Protein AF-A0A395N6Y5-F1 (afdb_monomer)

Structure (mmCIF, N/CA/C/O backbone):
data_AF-A0A395N6Y5-F1
#
_entry.id   AF-A0A395N6Y5-F1
#
loop_
_atom_site.group_PDB
_atom_site.id
_atom_site.type_symbol
_atom_site.label_atom_id
_atom_site.label_alt_id
_atom_site.label_comp_id
_atom_site.label_asym_id
_atom_site.label_entity_id
_atom_site.label_seq_id
_atom_site.pdbx_PDB_ins_code
_atom_site.Cartn_x
_atom_site.Cartn_y
_atom_site.Cartn_z
_atom_site.occupancy
_atom_site.B_iso_or_equiv
_atom_site.auth_seq_id
_atom_site.auth_comp_id
_atom_site.auth_asym_id
_atom_site.auth_atom_id
_atom_site.pdbx_PDB_model_num
ATOM 1 N N . LEU A 1 1 ? 4.780 18.562 -5.584 1.00 75.81 1 LEU A N 1
ATOM 2 C CA . LEU A 1 1 ? 4.618 17.175 -6.073 1.00 75.81 1 LEU A CA 1
ATOM 3 C C . LEU A 1 1 ? 5.018 16.244 -4.939 1.00 75.81 1 LEU A C 1
ATOM 5 O O . LEU A 1 1 ? 6.049 16.505 -4.331 1.00 75.81 1 LEU A O 1
ATOM 9 N N . GLN A 1 2 ? 4.215 15.230 -4.618 1.00 85.25 2 GLN A N 1
ATOM 10 C CA . GLN A 1 2 ? 4.599 14.228 -3.621 1.00 85.25 2 GLN A CA 1
ATOM 11 C C . GLN A 1 2 ? 5.569 13.229 -4.265 1.00 85.25 2 GLN A C 1
ATOM 13 O O . GLN A 1 2 ? 5.292 12.731 -5.353 1.00 85.25 2 GLN A O 1
ATOM 18 N N . ILE A 1 3 ? 6.717 12.989 -3.626 1.00 90.62 3 ILE A N 1
ATOM 19 C CA . ILE A 1 3 ? 7.788 12.121 -4.135 1.00 90.62 3 ILE A CA 1
ATOM 20 C C . ILE A 1 3 ? 8.206 11.172 -3.014 1.00 90.62 3 ILE A C 1
ATOM 22 O O . ILE A 1 3 ? 8.460 11.617 -1.896 1.00 90.62 3 ILE A O 1
ATOM 26 N N . TRP A 1 4 ? 8.298 9.883 -3.334 1.00 91.69 4 TRP A N 1
ATOM 27 C CA . TRP A 1 4 ? 8.780 8.837 -2.436 1.00 91.69 4 TRP A CA 1
ATOM 28 C C . TRP A 1 4 ? 10.120 8.300 -2.930 1.00 91.69 4 TRP A C 1
ATOM 30 O O . TRP A 1 4 ? 10.303 8.069 -4.124 1.00 91.69 4 TRP A O 1
ATOM 40 N N . GLY A 1 5 ? 11.048 8.083 -2.006 1.00 92.19 5 GLY A N 1
ATOM 41 C CA . GLY A 1 5 ? 12.350 7.491 -2.280 1.00 92.19 5 GLY A CA 1
ATOM 42 C C . GLY A 1 5 ? 13.012 7.039 -0.985 1.00 92.19 5 GLY A C 1
ATOM 43 O O . GLY A 1 5 ? 12.659 7.513 0.092 1.00 92.19 5 GLY A O 1
ATOM 44 N N . TYR A 1 6 ? 13.983 6.132 -1.085 1.00 92.62 6 TYR A N 1
ATOM 45 C CA . TYR A 1 6 ? 14.729 5.648 0.086 1.00 92.62 6 TYR A CA 1
ATOM 46 C C . TYR A 1 6 ? 15.633 6.708 0.719 1.00 92.62 6 TYR A C 1
ATOM 48 O O . TYR A 1 6 ? 16.071 6.553 1.853 1.00 92.62 6 TYR A O 1
ATOM 56 N N . GLY A 1 7 ? 15.927 7.779 -0.011 1.00 92.94 7 GLY A N 1
ATOM 57 C CA . GLY A 1 7 ? 16.764 8.866 0.455 1.00 92.94 7 GLY A CA 1
ATOM 58 C C . GLY A 1 7 ? 16.888 9.955 -0.596 1.00 92.94 7 GLY A C 1
ATOM 59 O O . GLY A 1 7 ? 16.237 9.922 -1.643 1.00 92.94 7 GLY A O 1
ATOM 60 N N . THR A 1 8 ? 17.746 10.922 -0.305 1.00 95.12 8 THR A N 1
ATOM 61 C CA . THR A 1 8 ? 18.046 12.054 -1.178 1.00 95.12 8 THR A CA 1
ATOM 62 C C . THR A 1 8 ? 19.529 12.058 -1.530 1.00 95.12 8 THR A C 1
ATOM 64 O O . THR A 1 8 ? 20.374 11.602 -0.762 1.00 95.12 8 THR A O 1
ATOM 67 N N . SER A 1 9 ? 19.852 12.556 -2.720 1.00 92.88 9 SER A N 1
ATOM 68 C CA . SER A 1 9 ? 21.228 12.738 -3.179 1.00 92.88 9 SER A CA 1
ATOM 69 C C . SER A 1 9 ? 21.301 13.956 -4.088 1.00 92.88 9 SER A C 1
ATOM 71 O O . SER A 1 9 ? 20.344 14.271 -4.794 1.00 92.88 9 SER A O 1
ATOM 73 N N . THR A 1 10 ? 22.440 14.640 -4.067 1.00 95.50 10 THR A N 1
ATOM 74 C CA . THR A 1 10 ? 22.747 15.770 -4.954 1.00 95.50 10 THR A CA 1
ATOM 75 C C . THR A 1 10 ? 23.501 15.340 -6.214 1.00 95.50 10 THR A C 1
ATOM 77 O O . THR A 1 10 ? 23.655 16.137 -7.137 1.00 95.50 10 THR A O 1
ATOM 80 N N . VAL A 1 11 ? 23.971 14.090 -6.275 1.00 93.75 11 VAL A N 1
ATOM 81 C CA . VAL A 1 11 ? 24.717 13.548 -7.417 1.00 93.75 11 VAL A CA 1
ATOM 82 C C . VAL A 1 11 ? 23.743 13.044 -8.481 1.00 93.75 11 VAL A C 1
ATOM 84 O O . VAL A 1 11 ? 22.829 12.276 -8.182 1.00 93.75 11 VAL A O 1
ATOM 87 N N . GLY A 1 12 ? 23.949 13.455 -9.734 1.00 90.88 12 GLY A N 1
ATOM 88 C CA . GLY A 1 12 ? 23.150 12.989 -10.870 1.00 90.88 12 GLY A CA 1
ATOM 89 C C . GLY A 1 12 ? 23.414 11.520 -11.227 1.00 90.88 12 GLY A C 1
ATOM 90 O O . GLY A 1 12 ? 24.523 11.018 -11.064 1.00 90.88 12 GLY A O 1
ATOM 91 N N . SER A 1 13 ? 22.409 10.833 -11.772 1.00 91.62 13 SER A N 1
ATOM 92 C CA . SER A 1 13 ? 22.486 9.400 -12.102 1.00 91.62 13 SER A CA 1
ATOM 93 C C . SER A 1 13 ? 23.273 9.067 -13.378 1.00 91.62 13 SER A C 1
ATOM 95 O O . SER A 1 13 ? 23.599 7.904 -13.594 1.00 91.62 13 SER A O 1
ATOM 97 N N . GLY A 1 14 ? 23.609 10.056 -14.215 1.00 88.31 14 GLY A N 1
ATOM 98 C CA . GLY A 1 14 ? 24.137 9.838 -15.573 1.00 88.31 14 GLY A CA 1
ATOM 99 C C . GLY A 1 14 ? 25.471 9.086 -15.669 1.00 88.31 14 GLY A C 1
ATOM 100 O O . GLY A 1 14 ? 25.788 8.561 -16.730 1.00 88.31 14 GLY A O 1
ATOM 101 N N . GLY A 1 15 ? 26.239 9.002 -14.579 1.00 89.25 15 GLY A N 1
ATOM 102 C CA . GLY A 1 15 ? 27.461 8.191 -14.515 1.00 89.25 15 GLY A CA 1
ATOM 103 C C . GLY A 1 15 ? 27.249 6.743 -14.054 1.00 89.25 15 GLY A C 1
ATOM 104 O O . GLY A 1 15 ? 28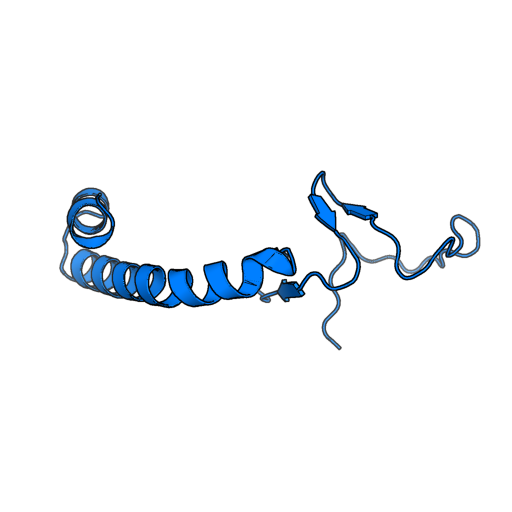.195 5.965 -14.095 1.00 89.25 15 GLY A O 1
ATOM 105 N N . GLY A 1 16 ? 26.048 6.384 -13.582 1.00 88.81 16 GLY A N 1
ATOM 106 C CA . GLY A 1 16 ? 25.792 5.105 -12.908 1.00 88.81 16 GLY A CA 1
ATOM 107 C C . GLY A 1 16 ? 24.544 4.346 -13.360 1.00 88.81 16 GLY A C 1
ATOM 108 O O . GLY A 1 16 ? 24.487 3.134 -13.171 1.00 88.81 16 GLY A O 1
ATOM 109 N N . SER A 1 17 ? 23.547 5.002 -13.962 1.00 92.38 17 SER A N 1
ATOM 110 C CA . SER A 1 17 ? 22.345 4.320 -14.453 1.00 92.38 17 SER A CA 1
ATOM 111 C C . SER A 1 17 ? 21.669 5.054 -15.611 1.00 92.38 17 SER A C 1
ATOM 113 O O . SER A 1 17 ? 21.735 6.277 -15.733 1.00 92.38 17 SER A O 1
ATOM 115 N N . VAL A 1 18 ? 20.989 4.282 -16.463 1.00 93.50 18 VAL A N 1
ATOM 116 C CA . VAL A 1 18 ? 20.187 4.781 -17.588 1.00 93.50 18 VAL A CA 1
ATOM 117 C C . VAL A 1 18 ? 18.782 4.170 -17.539 1.00 93.50 18 VAL A C 1
ATOM 119 O O . VAL A 1 18 ? 18.647 3.010 -17.139 1.00 93.50 18 VAL A O 1
ATOM 122 N N . PRO A 1 19 ? 17.723 4.903 -17.933 1.00 93.00 19 PRO A N 1
ATOM 123 C CA . PRO A 1 19 ? 16.398 4.315 -18.096 1.00 93.00 19 PRO A CA 1
ATOM 124 C C . PRO A 1 19 ? 16.438 3.220 -19.166 1.00 93.00 19 PRO A C 1
ATOM 126 O O . PRO A 1 19 ? 16.805 3.479 -20.309 1.00 93.00 19 PRO A O 1
ATOM 129 N N . TRP A 1 20 ? 16.074 1.996 -18.791 1.00 94.00 20 TRP A N 1
ATOM 130 C CA . TRP A 1 20 ? 16.138 0.842 -19.692 1.00 94.00 20 TRP A CA 1
ATOM 131 C C . TRP A 1 20 ? 14.813 0.572 -20.415 1.00 94.00 20 TRP A C 1
ATOM 133 O O . TRP A 1 20 ? 14.809 0.289 -21.610 1.00 94.00 20 TRP A O 1
ATOM 143 N N . ALA A 1 21 ? 13.688 0.669 -19.704 1.00 96.50 21 ALA A N 1
ATOM 144 C CA . ALA A 1 21 ? 12.372 0.332 -20.231 1.00 96.50 21 ALA A CA 1
ATOM 145 C C . ALA A 1 21 ? 11.263 1.144 -19.549 1.00 96.50 21 ALA A C 1
ATOM 147 O O . ALA A 1 21 ? 11.440 1.682 -18.456 1.00 96.50 21 ALA A O 1
ATOM 148 N N . THR A 1 22 ? 10.102 1.199 -20.200 1.00 97.19 22 THR A N 1
ATOM 149 C CA . THR A 1 22 ? 8.859 1.753 -19.647 1.00 97.19 22 THR A CA 1
ATOM 150 C C . THR A 1 22 ? 7.751 0.722 -19.797 1.00 97.19 22 THR A C 1
ATOM 152 O O . THR A 1 22 ? 7.834 -0.140 -20.671 1.00 97.19 22 THR A O 1
ATOM 155 N N . GLN A 1 23 ? 6.724 0.792 -18.946 1.00 97.12 23 GLN A N 1
ATOM 156 C CA . GLN A 1 23 ? 5.588 -0.135 -18.986 1.00 97.12 23 GLN A CA 1
ATOM 157 C C . GLN A 1 23 ? 6.003 -1.618 -18.927 1.00 97.12 23 GLN A C 1
ATOM 159 O O . GLN A 1 23 ? 5.424 -2.462 -19.607 1.00 97.12 23 GLN A O 1
ATOM 164 N N . VAL A 1 24 ? 6.989 -1.942 -18.088 1.00 97.75 24 VAL A N 1
ATOM 165 C CA . VAL A 1 24 ? 7.392 -3.322 -17.787 1.00 97.75 24 VAL A CA 1
ATOM 166 C C . VAL A 1 24 ? 7.147 -3.632 -16.319 1.00 97.75 24 VAL A C 1
ATOM 168 O O . VAL A 1 24 ? 7.154 -2.733 -15.479 1.00 97.75 24 VAL A O 1
ATOM 171 N N . THR A 1 25 ? 6.935 -4.907 -16.011 1.00 97.69 25 THR A N 1
ATOM 172 C CA . THR A 1 25 ? 6.859 -5.365 -14.625 1.00 97.69 25 THR A CA 1
ATOM 173 C C . THR A 1 25 ? 8.220 -5.201 -13.952 1.00 97.69 25 THR A C 1
ATOM 175 O O . THR A 1 25 ? 9.239 -5.623 -14.497 1.00 97.69 25 THR A O 1
ATOM 178 N N . ILE A 1 26 ? 8.226 -4.610 -12.761 1.00 97.12 26 ILE A N 1
ATOM 179 C CA . ILE A 1 26 ? 9.419 -4.439 -11.926 1.00 97.12 26 ILE A CA 1
ATOM 180 C C . ILE A 1 26 ? 9.236 -5.143 -10.585 1.00 97.12 26 ILE A C 1
ATOM 182 O O . ILE A 1 26 ? 8.118 -5.474 -10.189 1.00 97.12 26 ILE A O 1
ATOM 186 N N . GLU A 1 27 ? 10.338 -5.349 -9.875 1.00 97.25 27 GLU A N 1
ATOM 187 C CA . GLU A 1 27 ? 10.329 -5.844 -8.504 1.00 97.25 27 GLU A CA 1
ATOM 188 C C . GLU A 1 27 ? 10.994 -4.817 -7.587 1.00 97.25 27 GLU A C 1
ATOM 190 O O . GLU A 1 27 ? 12.112 -4.372 -7.847 1.00 97.25 27 GLU A O 1
ATOM 195 N N . VAL A 1 28 ? 10.297 -4.421 -6.522 1.00 95.81 28 VAL A N 1
ATOM 196 C CA . VAL A 1 28 ? 10.794 -3.481 -5.510 1.00 95.81 28 VAL A CA 1
ATOM 197 C C . VAL A 1 28 ? 10.573 -4.112 -4.140 1.00 95.81 28 VAL A C 1
ATOM 199 O O . VAL A 1 28 ? 9.439 -4.406 -3.779 1.00 95.81 28 VAL A O 1
ATOM 202 N N . ASN A 1 29 ? 11.643 -4.346 -3.376 1.00 94.12 29 ASN A N 1
ATOM 203 C CA . ASN A 1 29 ? 11.598 -5.025 -2.068 1.00 94.12 29 ASN A CA 1
ATOM 204 C C . ASN A 1 29 ? 10.838 -6.368 -2.082 1.00 94.12 29 ASN A C 1
ATOM 206 O O . ASN A 1 29 ? 10.085 -6.666 -1.158 1.00 94.12 29 ASN A O 1
ATOM 210 N N . GLY A 1 30 ? 10.989 -7.165 -3.146 1.00 95.81 30 GLY A N 1
ATOM 211 C CA . GLY A 1 30 ? 10.275 -8.438 -3.305 1.00 95.81 30 GLY A CA 1
ATOM 212 C C . GLY A 1 30 ? 8.798 -8.303 -3.704 1.00 95.81 30 GLY A C 1
ATOM 213 O O . GLY A 1 30 ? 8.109 -9.312 -3.839 1.00 95.81 30 GLY A O 1
ATOM 214 N N . VAL A 1 31 ? 8.296 -7.082 -3.920 1.00 96.81 31 VAL A N 1
ATOM 215 C CA . VAL A 1 31 ? 6.948 -6.828 -4.443 1.00 96.81 31 VAL A CA 1
ATOM 216 C C . VAL A 1 31 ? 7.016 -6.674 -5.955 1.00 96.81 31 VAL A C 1
ATOM 218 O O . VAL A 1 31 ? 7.698 -5.787 -6.469 1.00 96.81 31 VAL A O 1
ATOM 221 N N . ARG A 1 32 ? 6.278 -7.523 -6.672 1.00 97.38 32 ARG A N 1
ATOM 222 C CA . ARG A 1 32 ? 6.121 -7.438 -8.126 1.00 97.38 32 ARG A CA 1
ATOM 223 C C . ARG A 1 32 ? 5.063 -6.392 -8.477 1.00 97.38 32 ARG A C 1
ATOM 225 O O . ARG A 1 32 ? 3.930 -6.504 -8.026 1.00 97.38 32 ARG A O 1
ATOM 232 N N . ILE A 1 33 ? 5.431 -5.421 -9.305 1.00 97.81 33 ILE A N 1
ATOM 233 C CA . ILE A 1 33 ? 4.585 -4.296 -9.718 1.00 97.81 33 ILE A CA 1
ATOM 234 C C . ILE A 1 33 ? 4.445 -4.344 -11.230 1.00 97.81 33 ILE A C 1
ATOM 236 O O . ILE A 1 33 ? 5.448 -4.270 -11.941 1.00 97.81 33 ILE A O 1
ATOM 240 N N . SER A 1 34 ? 3.220 -4.466 -11.727 1.00 98.00 34 SER A N 1
ATOM 241 C CA . SER A 1 34 ? 2.925 -4.514 -13.156 1.00 98.00 34 SER A CA 1
ATOM 242 C C . SER A 1 34 ? 2.267 -3.221 -13.642 1.00 98.00 34 SER A C 1
ATOM 244 O O . SER A 1 34 ? 1.598 -2.524 -12.875 1.00 98.00 34 SER A O 1
ATOM 246 N N . PRO A 1 35 ? 2.425 -2.870 -14.930 1.00 97.94 35 PRO A N 1
ATOM 247 C CA . PRO A 1 35 ? 1.736 -1.720 -15.500 1.00 97.94 35 PRO A CA 1
ATOM 248 C C . PRO A 1 35 ? 0.216 -1.813 -15.305 1.00 97.94 35 PRO A C 1
ATOM 250 O O . PRO A 1 35 ? -0.420 -2.773 -15.736 1.00 97.94 35 PRO A O 1
ATOM 253 N N . GLY A 1 36 ? -0.369 -0.782 -14.693 1.00 97.38 36 GLY A N 1
ATOM 254 C CA . GLY A 1 36 ? -1.803 -0.709 -14.401 1.00 97.38 36 GLY A CA 1
ATOM 255 C C . GLY A 1 36 ? -2.189 -1.083 -12.969 1.00 97.38 36 GLY A C 1
ATOM 256 O O . GLY A 1 36 ? -3.347 -0.868 -12.613 1.00 97.38 36 GLY A O 1
ATOM 257 N N . ASP A 1 37 ? -1.256 -1.582 -12.158 1.00 98.06 37 ASP A N 1
ATOM 258 C CA . ASP A 1 37 ? -1.449 -1.688 -10.710 1.00 98.06 37 ASP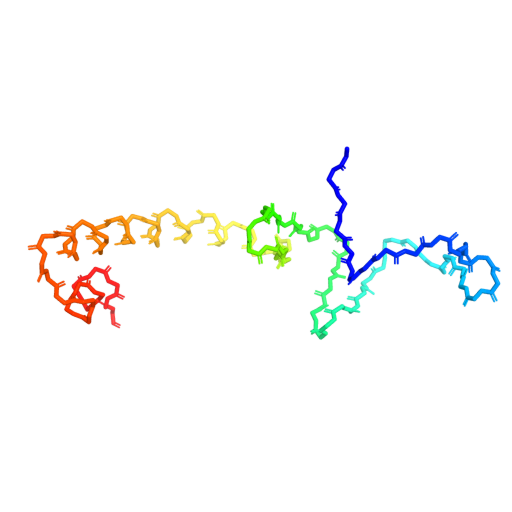 A CA 1
ATOM 259 C C . ASP A 1 37 ? -1.588 -0.293 -10.081 1.00 98.06 37 ASP A C 1
ATOM 261 O O . ASP A 1 37 ? -1.063 0.702 -10.592 1.00 98.06 37 ASP A O 1
ATOM 265 N N . VAL A 1 38 ? -2.301 -0.211 -8.959 1.00 97.25 38 VAL A N 1
ATOM 266 C CA . VAL A 1 38 ? -2.557 1.055 -8.264 1.00 97.25 38 VAL A CA 1
ATOM 267 C C . VAL A 1 38 ? -1.566 1.232 -7.126 1.00 97.25 38 VAL A C 1
ATOM 269 O O . VAL A 1 38 ? -1.533 0.440 -6.188 1.00 97.25 38 VAL A O 1
ATOM 272 N N . ALA A 1 39 ? -0.788 2.311 -7.183 1.00 95.19 39 ALA A N 1
ATOM 273 C CA . ALA A 1 39 ? 0.018 2.761 -6.058 1.00 95.19 39 ALA A CA 1
ATOM 274 C C . ALA A 1 39 ? -0.822 3.677 -5.156 1.00 95.19 39 ALA A C 1
ATOM 276 O O . ALA A 1 39 ? -1.257 4.748 -5.580 1.00 95.19 39 ALA A O 1
ATOM 277 N N . PHE A 1 40 ? -1.034 3.263 -3.910 1.00 94.38 40 PHE A N 1
ATOM 278 C CA . PHE A 1 40 ? -1.656 4.076 -2.872 1.00 94.38 40 PHE A CA 1
ATOM 279 C C . PHE A 1 40 ? -0.586 4.509 -1.876 1.00 94.38 40 PHE A C 1
ATOM 281 O O . PHE A 1 40 ? 0.174 3.673 -1.390 1.00 94.38 40 PHE A O 1
ATOM 288 N N . SER A 1 41 ? -0.509 5.801 -1.566 1.00 93.75 41 SER A N 1
ATOM 289 C CA . SER A 1 41 ? 0.468 6.306 -0.602 1.00 93.75 41 SER A CA 1
ATOM 290 C C . SER A 1 41 ? -0.147 7.274 0.382 1.00 93.75 41 SER A C 1
ATOM 292 O O . SER A 1 41 ? -0.913 8.149 -0.027 1.00 93.75 41 SER A O 1
ATOM 294 N N . ASP A 1 42 ? 0.275 7.193 1.636 1.00 92.38 42 ASP A N 1
ATOM 295 C CA . ASP A 1 42 ? -0.071 8.161 2.664 1.00 92.38 42 ASP A CA 1
ATOM 296 C C . ASP A 1 42 ? 1.193 8.694 3.364 1.00 92.38 42 ASP A C 1
ATOM 298 O O . ASP A 1 42 ? 2.176 7.962 3.487 1.00 92.38 42 ASP A O 1
ATOM 302 N N . PRO A 1 43 ? 1.203 9.960 3.823 1.00 87.06 43 PRO A N 1
ATOM 303 C CA . PRO A 1 43 ? 2.403 10.576 4.391 1.00 87.06 43 PRO A CA 1
ATOM 304 C C . PRO A 1 43 ? 2.941 9.922 5.672 1.00 87.06 43 PRO A C 1
ATOM 306 O O . PRO A 1 43 ? 4.069 10.219 6.054 1.00 87.06 43 PRO A O 1
ATOM 309 N N . VAL A 1 44 ? 2.146 9.096 6.359 1.00 88.62 44 VAL A N 1
ATOM 310 C CA . VAL A 1 44 ? 2.468 8.544 7.681 1.00 88.62 44 VAL A CA 1
ATOM 311 C C . VAL A 1 44 ? 2.930 7.089 7.592 1.00 88.62 44 VAL A C 1
ATOM 313 O O . VAL A 1 44 ? 3.905 6.739 8.251 1.00 88.62 44 VAL A O 1
ATOM 316 N N . ASN A 1 45 ? 2.274 6.245 6.789 1.00 91.00 45 ASN A N 1
ATOM 317 C CA . ASN A 1 45 ? 2.556 4.805 6.743 1.00 91.00 45 ASN A CA 1
ATOM 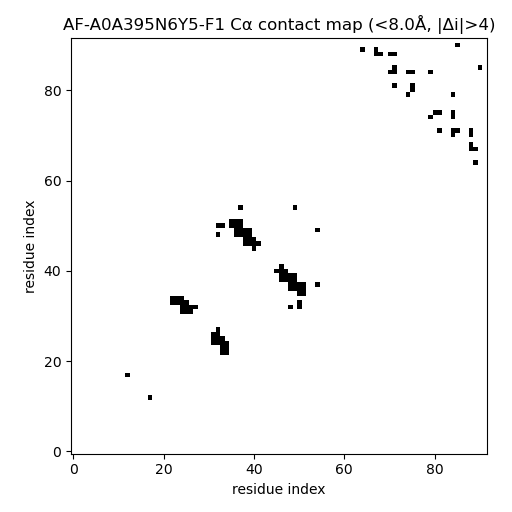318 C C . ASN A 1 45 ? 3.362 4.374 5.511 1.00 91.00 45 ASN A C 1
ATOM 320 O O . ASN A 1 45 ? 4.014 3.332 5.563 1.00 91.00 45 ASN A O 1
ATOM 324 N N . GLY A 1 46 ? 3.367 5.153 4.422 1.00 91.62 46 GLY A N 1
ATOM 325 C CA . GLY A 1 46 ? 4.185 4.867 3.241 1.00 91.62 46 GLY A CA 1
ATOM 326 C C . GLY A 1 46 ? 3.373 4.537 1.993 1.00 91.62 46 GLY A C 1
ATOM 327 O O . GLY A 1 46 ? 2.419 5.239 1.667 1.00 91.62 46 GLY A O 1
ATOM 328 N N . VAL A 1 47 ? 3.794 3.504 1.253 1.00 94.62 47 VAL A N 1
ATOM 329 C CA . VAL A 1 47 ? 3.248 3.148 -0.068 1.00 94.62 47 VAL A CA 1
ATOM 330 C C . VAL A 1 47 ? 2.842 1.676 -0.108 1.00 94.62 47 VAL A C 1
ATOM 332 O O . VAL A 1 47 ? 3.604 0.805 0.305 1.00 94.62 47 VAL A O 1
ATOM 335 N N . VAL A 1 48 ? 1.665 1.402 -0.665 1.00 95.75 48 VAL A N 1
ATOM 336 C CA . VAL A 1 48 ? 1.136 0.062 -0.942 1.00 95.75 48 VAL A CA 1
ATOM 337 C C . VAL A 1 48 ? 0.805 -0.048 -2.427 1.00 95.75 48 VAL A C 1
ATOM 339 O O . VAL A 1 48 ? 0.297 0.896 -3.032 1.00 95.75 48 VAL A O 1
ATOM 342 N N . ILE A 1 49 ? 1.082 -1.211 -3.013 1.00 97.19 49 ILE A N 1
ATOM 343 C CA . ILE A 1 49 ? 0.728 -1.533 -4.397 1.00 97.19 49 ILE A CA 1
ATOM 344 C C . ILE A 1 49 ? -0.446 -2.508 -4.392 1.00 97.19 49 ILE A C 1
ATOM 346 O O . ILE A 1 49 ? -0.392 -3.547 -3.736 1.00 97.19 49 ILE A O 1
ATOM 350 N N . ILE A 1 50 ? -1.500 -2.166 -5.126 1.00 97.25 50 ILE A N 1
ATOM 351 C CA . ILE A 1 50 ? -2.709 -2.972 -5.273 1.00 97.25 50 ILE A CA 1
ATOM 352 C C . ILE A 1 50 ? -2.730 -3.534 -6.697 1.00 97.25 50 ILE A C 1
ATOM 354 O O . ILE A 1 50 ? -2.812 -2.744 -7.646 1.00 97.25 50 ILE A O 1
ATOM 358 N N . PRO A 1 51 ? -2.683 -4.868 -6.868 1.00 97.56 51 PRO A N 1
ATOM 359 C CA . PRO A 1 51 ? -2.831 -5.490 -8.175 1.00 97.56 51 PRO A CA 1
ATOM 360 C C . PRO A 1 51 ? -4.133 -5.062 -8.844 1.00 97.56 51 PRO A C 1
ATOM 362 O O . PRO A 1 51 ? -5.185 -5.030 -8.195 1.00 97.56 51 PRO A O 1
ATOM 365 N N . ARG A 1 52 ? -4.080 -4.740 -10.138 1.00 96.81 52 ARG A N 1
ATOM 366 C CA . ARG A 1 52 ? -5.242 -4.205 -10.865 1.00 96.81 52 ARG A CA 1
ATOM 367 C C . ARG A 1 52 ? -6.489 -5.087 -10.758 1.00 96.81 52 ARG A C 1
ATOM 369 O O . ARG A 1 52 ? -7.595 -4.575 -10.627 1.00 96.81 52 ARG A O 1
ATOM 376 N N . ASP A 1 53 ? -6.310 -6.402 -10.800 1.00 96.69 53 ASP A N 1
ATOM 377 C CA . ASP A 1 53 ? -7.374 -7.410 -10.717 1.00 96.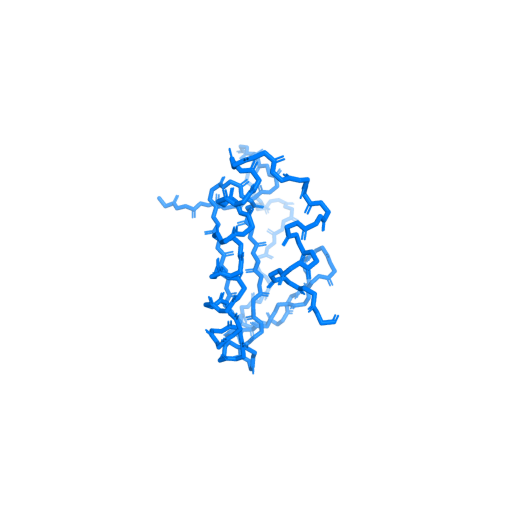69 53 ASP A CA 1
ATOM 378 C C . ASP A 1 53 ? -7.964 -7.579 -9.305 1.00 96.69 53 ASP A C 1
ATOM 380 O O . ASP A 1 53 ? -8.956 -8.285 -9.129 1.00 96.69 53 ASP A O 1
ATOM 384 N N . LYS A 1 54 ? -7.366 -6.946 -8.289 1.00 96.62 54 LYS A N 1
ATOM 385 C CA . LYS A 1 54 ? -7.789 -7.016 -6.882 1.00 96.62 54 LYS A CA 1
ATOM 386 C C . LYS A 1 54 ? -8.393 -5.721 -6.354 1.00 96.62 54 LYS A C 1
ATOM 388 O O . LYS A 1 54 ? -8.833 -5.700 -5.208 1.00 96.62 54 LYS A O 1
ATOM 393 N N . ILE A 1 55 ? -8.445 -4.663 -7.163 1.00 96.06 55 ILE A N 1
ATOM 394 C CA . ILE A 1 55 ? -8.952 -3.351 -6.734 1.00 96.06 55 ILE A CA 1
ATOM 395 C C . ILE A 1 55 ? -10.383 -3.460 -6.200 1.00 96.06 55 ILE A C 1
ATOM 397 O O . ILE A 1 55 ? -10.644 -2.999 -5.091 1.00 96.06 55 ILE A O 1
ATOM 401 N N . ASP A 1 56 ? -11.282 -4.117 -6.933 1.00 96.56 56 ASP A N 1
ATOM 402 C CA . ASP A 1 56 ? -12.689 -4.232 -6.528 1.00 96.56 56 ASP A CA 1
ATOM 403 C C . ASP A 1 56 ? -1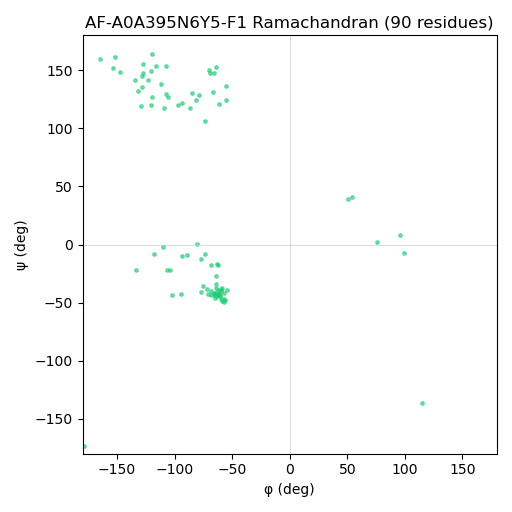2.828 -4.984 -5.198 1.00 96.56 56 ASP A C 1
ATOM 405 O O . ASP A 1 56 ? -13.501 -4.518 -4.280 1.00 96.56 56 ASP A O 1
ATOM 409 N N . GLN A 1 57 ? -12.083 -6.081 -5.031 1.00 96.62 57 GLN A N 1
ATOM 410 C CA . GLN A 1 57 ? -12.053 -6.843 -3.780 1.00 96.62 57 GLN A CA 1
ATOM 411 C C . GLN A 1 57 ? -11.569 -5.990 -2.596 1.00 96.62 57 GLN A C 1
ATOM 413 O O . GLN A 1 57 ? -12.102 -6.093 -1.489 1.00 96.62 57 GLN A O 1
ATOM 418 N N . VAL A 1 58 ? -10.555 -5.146 -2.809 1.00 96.12 58 VAL A N 1
ATOM 419 C CA . VAL A 1 58 ? -10.060 -4.226 -1.778 1.00 96.12 58 VAL A CA 1
ATOM 420 C C . VAL A 1 58 ? -11.134 -3.195 -1.424 1.00 96.12 58 VAL A C 1
ATOM 422 O O . VAL A 1 58 ? -11.400 -2.978 -0.242 1.00 96.12 58 VAL A O 1
ATOM 425 N N . LEU A 1 59 ? -11.792 -2.600 -2.421 1.00 94.88 59 LEU A N 1
ATOM 426 C CA . LEU A 1 59 ? -12.845 -1.602 -2.208 1.00 94.88 59 LEU A CA 1
ATOM 427 C C . LEU A 1 59 ? -14.069 -2.173 -1.481 1.00 94.88 59 LEU A C 1
ATOM 429 O O . LEU A 1 59 ? -14.671 -1.473 -0.670 1.00 94.88 59 LEU A O 1
ATOM 433 N N . GLU A 1 60 ? -14.410 -3.440 -1.709 1.00 96.00 60 GLU A N 1
ATOM 434 C CA . GLU A 1 60 ? -15.486 -4.128 -0.987 1.00 96.00 60 GLU A CA 1
ATOM 435 C C . GLU A 1 60 ? -15.117 -4.446 0.472 1.00 96.00 60 GLU A C 1
ATOM 437 O O . GLU A 1 60 ? -15.955 -4.350 1.376 1.00 96.00 60 GLU A O 1
ATOM 442 N N . LEU A 1 61 ? -13.860 -4.827 0.727 1.00 94.38 61 LEU A N 1
ATOM 443 C CA . LEU A 1 61 ? -13.397 -5.249 2.050 1.00 94.38 61 LEU A CA 1
ATOM 444 C C . LEU A 1 61 ? -13.169 -4.065 3.004 1.00 94.38 61 LEU A C 1
ATOM 446 O O . LEU A 1 61 ? -13.516 -4.145 4.188 1.00 94.38 61 LEU A O 1
ATOM 450 N N . LEU A 1 62 ? -12.593 -2.967 2.505 1.00 93.31 62 LEU A N 1
ATOM 451 C CA . LEU A 1 62 ? -12.138 -1.841 3.327 1.00 93.31 62 LEU A CA 1
ATOM 452 C C . LEU A 1 62 ? -13.234 -1.213 4.209 1.00 93.31 62 LEU A C 1
ATOM 454 O O . LEU A 1 62 ? -12.975 -1.041 5.402 1.00 93.31 62 LEU A O 1
ATOM 458 N N . PRO A 1 63 ? -14.458 -0.915 3.722 1.00 93.94 63 PRO A N 1
ATOM 459 C CA . PRO A 1 63 ? -15.497 -0.309 4.556 1.00 93.94 63 PRO A CA 1
ATOM 460 C C . PRO A 1 63 ? -15.854 -1.160 5.777 1.00 93.94 63 PRO A C 1
ATOM 462 O O . PRO A 1 63 ? -16.070 -0.630 6.867 1.00 93.94 63 PRO A O 1
ATOM 465 N N . ARG A 1 64 ? -15.874 -2.491 5.617 1.00 92.38 64 ARG A N 1
ATOM 466 C CA . ARG A 1 64 ? -16.192 -3.425 6.706 1.00 92.38 64 ARG A CA 1
ATOM 467 C C . ARG A 1 64 ? -15.093 -3.427 7.764 1.00 92.38 64 ARG A C 1
ATOM 469 O O . ARG A 1 64 ? -15.400 -3.368 8.952 1.00 92.38 64 ARG A O 1
ATOM 476 N N . LEU A 1 65 ? -13.829 -3.447 7.337 1.00 92.44 65 LEU A N 1
ATOM 477 C CA . LEU A 1 65 ? -12.680 -3.405 8.245 1.00 92.44 65 LEU A CA 1
ATOM 478 C C . LEU A 1 65 ? -12.595 -2.073 9.000 1.00 92.44 65 LEU A C 1
ATOM 480 O O . LEU A 1 65 ? -12.409 -2.069 10.214 1.00 92.44 65 LEU A O 1
ATOM 484 N N . VAL A 1 66 ? -12.803 -0.950 8.308 1.00 93.69 66 VAL A N 1
ATOM 485 C CA . VAL A 1 66 ? -12.784 0.384 8.925 1.00 93.69 66 VAL A CA 1
ATOM 486 C C . VAL A 1 66 ? -13.917 0.535 9.940 1.00 93.69 66 VAL A C 1
ATOM 488 O O . VAL A 1 66 ? -13.689 1.032 11.040 1.00 93.69 66 VAL A O 1
ATOM 491 N N . ALA A 1 67 ? -15.126 0.069 9.616 1.00 93.19 67 ALA A N 1
ATOM 492 C CA . ALA A 1 67 ? -16.252 0.118 10.545 1.00 93.19 67 ALA A CA 1
ATOM 493 C C . ALA A 1 67 ? -16.001 -0.719 11.812 1.00 93.19 67 ALA A C 1
ATOM 495 O O . ALA A 1 67 ? -16.357 -0.289 12.909 1.00 93.19 67 ALA A O 1
ATOM 496 N N . ALA A 1 68 ? -15.371 -1.891 11.679 1.00 91.69 68 ALA A N 1
ATOM 497 C CA . ALA A 1 68 ? -14.960 -2.690 12.829 1.00 91.69 68 ALA A CA 1
ATOM 498 C C . ALA A 1 68 ? -13.9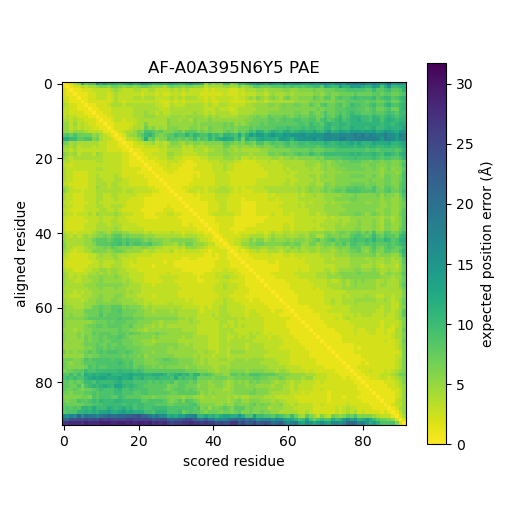26 -1.942 13.690 1.00 91.69 68 ALA A C 1
ATOM 500 O O . ALA A 1 68 ? -14.072 -1.888 14.908 1.00 91.69 68 ALA A O 1
ATOM 501 N N . ASP A 1 69 ? -12.940 -1.289 13.070 1.00 92.62 69 ASP A N 1
ATOM 502 C CA . ASP A 1 69 ? -11.902 -0.531 13.785 1.00 92.62 69 ASP A CA 1
ATOM 503 C C . ASP A 1 69 ? -12.435 0.661 14.558 1.00 92.62 69 ASP A C 1
ATOM 505 O O . ASP A 1 69 ? -11.950 0.951 15.653 1.00 92.62 69 ASP A O 1
ATOM 509 N N . VAL A 1 70 ? -13.427 1.356 14.004 1.00 94.56 70 VAL A N 1
ATOM 510 C CA . VAL A 1 70 ? -14.098 2.454 14.705 1.00 94.56 70 VAL A CA 1
ATOM 511 C C . VAL A 1 70 ? -14.735 1.938 15.996 1.00 94.56 70 VAL A C 1
ATOM 513 O O . VAL A 1 70 ? -14.485 2.504 17.058 1.00 94.56 70 VAL A O 1
ATOM 516 N N . LYS A 1 71 ? -15.456 0.811 15.944 1.00 93.69 71 LYS A N 1
ATOM 517 C CA . LYS A 1 71 ? -16.088 0.217 17.133 1.00 93.69 71 LYS A CA 1
ATOM 518 C C . LYS A 1 71 ? -15.071 -0.275 18.162 1.00 93.69 71 LYS A C 1
ATOM 520 O O . LYS A 1 71 ? -15.236 -0.023 19.352 1.00 93.69 71 LYS A O 1
ATOM 525 N N . VAL A 1 72 ? -13.988 -0.916 17.709 1.00 93.38 72 VAL A N 1
ATOM 526 C CA . VAL A 1 72 ? -12.880 -1.318 18.593 1.00 93.38 72 VAL A CA 1
ATOM 527 C C . VAL A 1 72 ? -12.325 -0.103 19.334 1.00 93.38 72 VAL A C 1
ATOM 529 O O . VAL A 1 72 ? -12.160 -0.152 20.551 1.00 93.38 72 VAL A O 1
ATOM 532 N N . LYS A 1 73 ? -12.060 1.002 18.624 1.00 93.88 73 LYS A N 1
ATOM 533 C CA . LYS A 1 73 ? -11.550 2.236 19.237 1.00 93.88 73 LYS A CA 1
ATOM 534 C C . LYS A 1 73 ? -12.520 2.796 20.276 1.00 93.88 73 LYS A C 1
ATOM 536 O O . LYS A 1 73 ? -12.078 3.177 21.356 1.00 93.88 73 LYS A O 1
ATOM 541 N N . GLU A 1 74 ? -13.816 2.831 19.977 1.00 95.75 74 GLU A N 1
ATOM 542 C CA . GLU A 1 74 ? -14.837 3.322 20.910 1.00 95.75 74 GLU A CA 1
ATOM 543 C C . GLU A 1 74 ? -14.892 2.506 22.204 1.00 95.75 74 GLU A C 1
ATOM 545 O O . GLU A 1 74 ? -14.980 3.081 23.288 1.00 95.75 74 GLU A O 1
ATOM 550 N N . ASP A 1 75 ? -14.825 1.180 22.116 1.00 93.19 75 ASP A N 1
ATOM 551 C CA . ASP A 1 75 ? -14.922 0.323 23.298 1.00 93.19 75 ASP A CA 1
ATOM 552 C C . ASP A 1 75 ? -13.642 0.336 24.134 1.00 93.19 75 ASP A C 1
ATOM 554 O O . ASP A 1 75 ? -13.713 0.368 25.365 1.00 93.19 75 ASP A O 1
ATOM 558 N N . VAL A 1 76 ? -12.474 0.428 23.491 1.00 95.62 76 VAL A N 1
ATOM 559 C CA . VAL A 1 76 ? -11.205 0.650 24.199 1.00 95.62 76 VAL A CA 1
ATOM 560 C C . VAL A 1 76 ? -11.224 1.986 24.950 1.00 95.62 76 VAL A C 1
ATOM 562 O O . VAL A 1 76 ? -10.812 2.040 26.108 1.00 95.62 76 VAL A O 1
ATOM 565 N N . LEU A 1 77 ? -11.770 3.055 24.357 1.00 95.94 77 LEU A N 1
ATOM 566 C CA . LEU A 1 77 ? -11.916 4.353 25.035 1.00 95.94 77 LEU A CA 1
ATOM 567 C C . LEU A 1 77 ? -12.857 4.300 26.250 1.00 95.94 77 LEU A C 1
ATOM 569 O O . LEU A 1 77 ? -12.681 5.076 27.188 1.00 95.94 77 LEU A O 1
ATOM 573 N N . LYS A 1 78 ? -13.823 3.375 26.268 1.00 95.94 78 LYS A N 1
ATOM 574 C CA . LYS A 1 78 ? -14.713 3.126 27.419 1.00 95.94 78 LYS A CA 1
ATOM 575 C C . LYS A 1 78 ? -14.063 2.263 28.511 1.00 95.94 78 LYS A C 1
ATOM 577 O O . LYS A 1 78 ? -14.709 1.980 29.517 1.00 95.94 78 LYS A O 1
ATOM 582 N N . GLY A 1 79 ? -12.808 1.847 28.331 1.00 95.00 79 GLY A N 1
ATOM 583 C CA . GLY A 1 79 ? -12.052 1.049 29.297 1.00 95.00 79 GLY A CA 1
ATOM 584 C C . GLY A 1 79 ? -12.075 -0.460 29.044 1.00 95.00 79 GLY A C 1
ATOM 585 O O . GLY A 1 79 ? -11.593 -1.212 29.890 1.00 95.00 79 GLY A O 1
ATOM 586 N N . MET A 1 80 ? -12.608 -0.924 27.906 1.00 94.81 80 MET A N 1
ATOM 587 C CA . MET A 1 80 ? -12.489 -2.330 27.507 1.00 94.81 80 MET A CA 1
ATOM 588 C C . MET A 1 80 ? -11.038 -2.660 27.130 1.00 94.81 80 MET A C 1
ATOM 590 O O . MET A 1 80 ? -10.316 -1.827 26.580 1.00 94.81 80 MET A O 1
ATOM 594 N N . SER A 1 81 ? -10.602 -3.895 27.391 1.00 94.81 81 SER A N 1
ATOM 595 C CA . SER A 1 81 ? -9.292 -4.348 26.922 1.00 94.81 81 SER A CA 1
ATOM 596 C C . SER A 1 81 ? -9.253 -4.409 25.388 1.00 94.81 81 SER A C 1
ATOM 598 O O . SER A 1 81 ? -10.248 -4.728 24.734 1.00 94.81 81 SER A O 1
ATOM 600 N N . VAL A 1 82 ? -8.082 -4.145 24.799 1.00 92.56 82 VAL A N 1
ATOM 601 C CA . VAL A 1 82 ? -7.885 -4.254 23.342 1.00 92.56 82 VAL A CA 1
ATOM 602 C C . VAL A 1 82 ? -8.231 -5.665 22.855 1.00 92.56 82 VAL A C 1
ATOM 604 O O . VAL A 1 82 ? -8.894 -5.819 21.836 1.00 92.56 82 VAL A O 1
ATOM 607 N N . TYR A 1 83 ? -7.834 -6.695 23.605 1.00 92.81 83 TYR A N 1
ATOM 608 C CA . TYR A 1 83 ? -8.111 -8.088 23.258 1.00 92.81 83 TYR A CA 1
ATOM 609 C C . TYR A 1 83 ? -9.617 -8.368 23.131 1.00 92.81 83 TYR A C 1
ATOM 611 O O . TYR A 1 83 ? -10.057 -8.914 22.117 1.00 92.81 83 TYR A O 1
ATOM 619 N N . ASP A 1 84 ? -10.413 -7.941 24.115 1.00 93.31 84 ASP A N 1
ATOM 620 C CA . ASP A 1 84 ? -11.860 -8.183 24.120 1.00 93.31 84 ASP A CA 1
ATOM 621 C C . ASP A 1 84 ? -12.571 -7.385 23.021 1.00 93.31 84 ASP A C 1
ATOM 623 O O . ASP A 1 84 ? -13.436 -7.924 22.327 1.00 93.31 84 ASP A O 1
ATOM 627 N N . ALA A 1 85 ? -12.154 -6.136 22.794 1.00 92.38 85 ALA A N 1
ATOM 628 C CA . ALA A 1 85 ? -12.711 -5.290 21.742 1.00 92.38 85 ALA A CA 1
ATOM 629 C C . ALA A 1 85 ? -12.459 -5.881 20.341 1.00 92.38 85 ALA A C 1
ATOM 631 O O . ALA A 1 85 ? -13.373 -5.951 19.516 1.00 92.38 85 ALA A O 1
ATOM 632 N N . PHE A 1 86 ? -11.243 -6.369 20.071 1.00 90.44 86 PHE A N 1
ATOM 633 C CA . PHE A 1 86 ? -10.926 -7.038 18.804 1.00 90.44 86 PHE A CA 1
ATOM 634 C C . PHE A 1 86 ? -11.700 -8.348 18.636 1.00 90.44 86 PHE A C 1
ATOM 636 O O . PHE A 1 86 ? -12.227 -8.601 17.552 1.00 90.44 86 PHE A O 1
ATOM 643 N N . LYS A 1 87 ? -11.821 -9.158 19.695 1.00 91.56 87 LYS A N 1
ATOM 644 C CA . LYS A 1 87 ? -12.615 -10.393 19.658 1.00 91.56 87 LYS A CA 1
ATOM 645 C C . LYS A 1 87 ? -14.085 -10.116 19.328 1.00 91.56 87 LYS A C 1
ATOM 647 O O . LYS A 1 87 ? -14.684 -10.878 18.579 1.00 91.56 87 LYS A O 1
ATOM 652 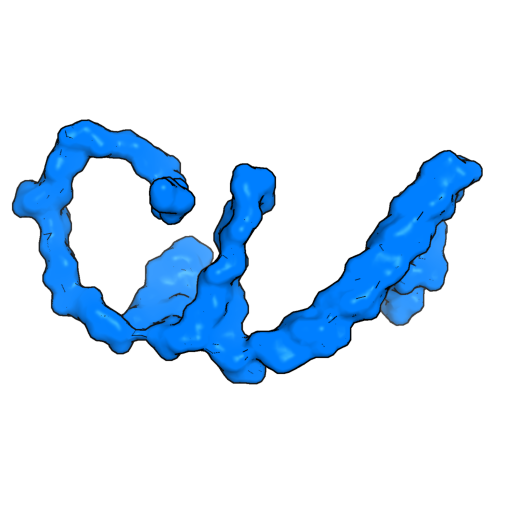N N . LEU A 1 88 ? -14.649 -9.028 19.850 1.00 90.38 88 LEU A N 1
ATOM 653 C CA . LEU A 1 88 ? -16.048 -8.656 19.641 1.00 90.38 88 LEU A CA 1
ATOM 654 C C . LEU A 1 88 ? -16.345 -8.167 18.213 1.00 90.38 88 LEU A C 1
ATOM 656 O O . LEU A 1 88 ? -17.378 -8.524 17.651 1.00 90.38 88 LEU A O 1
ATOM 660 N N . HIS A 1 89 ? -15.465 -7.346 17.630 1.00 87.00 89 HIS A N 1
ATOM 661 C CA . HIS A 1 89 ? -15.756 -6.637 16.369 1.00 87.00 89 HIS A CA 1
ATOM 662 C C . HIS A 1 89 ? -15.026 -7.181 15.139 1.00 87.00 89 HIS A C 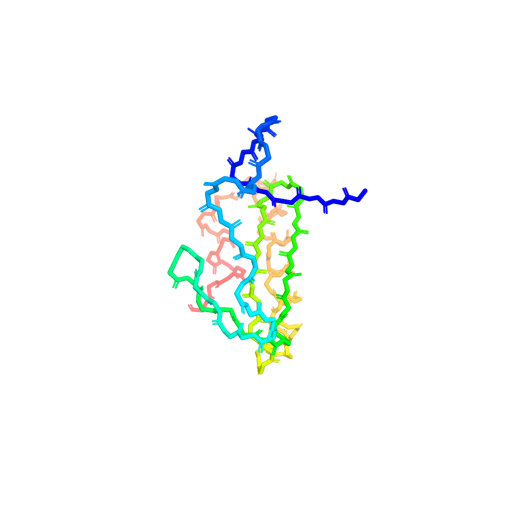1
ATOM 664 O O . HIS A 1 89 ? -15.470 -6.941 14.018 1.00 87.00 89 HIS A O 1
ATOM 670 N N . ARG A 1 90 ? -13.906 -7.887 15.329 1.00 78.19 90 ARG A N 1
ATOM 671 C CA . ARG A 1 90 ? -13.082 -8.466 14.251 1.00 78.19 90 ARG A CA 1
ATOM 672 C C . ARG A 1 90 ? -12.983 -9.994 14.305 1.00 78.19 9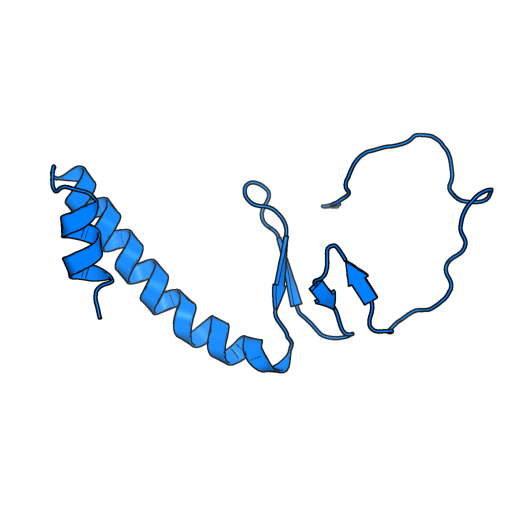0 ARG A C 1
ATOM 674 O O . ARG A 1 90 ? -12.447 -10.575 13.367 1.00 78.19 90 ARG A O 1
ATOM 681 N N . GLY A 1 91 ? -13.471 -10.636 15.367 1.00 69.38 91 GLY A N 1
ATOM 682 C CA . GLY A 1 91 ? -13.436 -12.089 15.521 1.00 69.38 91 GLY A CA 1
ATOM 683 C C . GLY A 1 91 ? -14.441 -12.799 14.614 1.00 69.38 91 GLY A C 1
ATOM 684 O O . GLY A 1 91 ? -15.640 -12.780 14.887 1.00 69.38 91 GLY A O 1
ATOM 685 N N . ALA A 1 92 ? -13.930 -13.442 13.565 1.00 49.53 92 ALA A N 1
ATOM 686 C CA . ALA A 1 92 ? -14.466 -14.689 13.028 1.00 49.53 92 ALA A CA 1
ATOM 687 C C . ALA A 1 92 ? -13.497 -15.808 13.423 1.00 49.53 92 ALA A C 1
ATOM 689 O O . ALA A 1 92 ? -12.272 -15.559 13.333 1.00 49.53 92 ALA A O 1
#

Solvent-accessible surface area (backbone atoms only — not comparable to full-atom values): 6032 Å² total; per-residue (Å²): 133,94,84,86,71,99,70,86,78,91,74,75,54,82,88,79,58,73,94,84,79,75,86,57,71,47,73,57,97,88,43,77,47,50,74,75,42,45,80,48,71,50,99,85,88,44,76,50,78,41,55,58,94,44,48,67,61,49,65,67,47,47,62,60,56,52,55,29,50,52,52,28,52,55,41,36,73,74,68,45,53,66,68,59,29,42,50,73,53,69,59,125

Mean predicted aligned error: 5.07 Å

Foldseek 3Di:
DDDDDPDDDPDDCVVPDDDDDDQAWDADPNDIAGPQWDWDADPPPGIDTHGNVCPVVCVVVVVLVVVLVVQLVVVVVVVDDSVVSCCVRVND

pLDDT: mean 92.95, std 6.39, range [49.53, 98.06]

Radius of gyration: 19.85 Å; Cα contacts (8 Å, |Δi|>4): 59; chains: 1; bounding box: 44×32×50 Å

Secondary structure (DSSP, 8-state):
-----S---SS-GGGT-----SS--EEETTEEE-TTPEEEEETTTEEEEE-GGGHHHHHHHHHHHHHHHHHHHHHHHTT--HHHHHHHHH--

Nearest PDB structures (foldseek):
  3k4i-assembly1_C  TM=9.266E-01  e=2.029E-03  Pseudomonas syringae pv. tomato
  3k4i-assembly1_B  TM=8.692E-01  e=3.209E-03  Pseudomonas syringae pv. tomato

InterPro domains:
  IPR036704 Ribonuclease E inhibitor RraA/RraA-like superfamily [SSF89562] (3-60)

Organism: Trichoderma arundinaceum (NCBI:txid490622)

Sequence (92 aa):
LQIWGYGTSTVGSGGGSVPWATQVTIEVNGVRISPGDVAFSDPVNGVVIIPRDKIDQVLELLPRLVAADVKVKEDVLKGMSVYDAFKLHRGA